Protein AF-A0A934L9R3-F1 (afdb_monomer)

Solvent-accessible surface area (backbone atoms only — not comparable to full-atom values): 5783 Å² total; per-residue (Å²): 109,68,68,56,51,67,51,34,53,55,46,34,52,52,40,53,48,48,48,66,70,69,56,71,86,90,53,60,68,69,61,53,51,51,50,51,52,52,45,50,51,51,23,49,52,51,28,49,52,48,31,52,51,36,40,71,68,27,60,86,41,99,61,32,88,47,30,65,60,54,24,50,54,48,28,49,49,44,35,32,53,44,41,48,51,45,39,48,42,45,55,67,62,76,63,51,62,98,76,82,68,81,88,125

Mean predicted aligned error: 7.02 Å

Radius of gyration: 17.92 Å; Cα contacts (8 Å, |Δi|>4): 70; chains: 1; bounding box: 36×18×64 Å

Secondary structure (DSSP, 8-state):
-HHHHHHHHHHHHHHHHHHHHT--TTS-HHHHHHHHHHHHHHHHHHHHHHHHHHHHHHTTSTTGGGHHHHHHHHHHHHHHHHHHHHHHHIIIIISS-S------

Structure (mmCIF, N/CA/C/O backbone):
data_AF-A0A934L9R3-F1
#
_entry.id   AF-A0A934L9R3-F1
#
loop_
_atom_site.group_PDB
_atom_site.id
_atom_site.type_symbol
_atom_site.label_atom_id
_atom_site.label_alt_id
_atom_site.label_comp_id
_atom_site.label_asym_id
_atom_site.label_entity_id
_atom_site.label_seq_id
_atom_site.pdbx_PDB_ins_code
_atom_site.Cartn_x
_atom_site.Cartn_y
_atom_site.Cartn_z
_atom_site.occupancy
_atom_site.B_iso_or_equiv
_atom_site.auth_seq_id
_atom_site.auth_comp_id
_atom_site.auth_asym_id
_atom_site.auth_atom_id
_atom_site.pdbx_PDB_model_num
ATOM 1 N N . MET A 1 1 ? 0.019 -9.248 -17.864 1.00 70.88 1 MET A N 1
ATOM 2 C CA . MET A 1 1 ? 0.042 -8.086 -16.939 1.00 70.88 1 MET A CA 1
ATOM 3 C C . MET A 1 1 ? -1.343 -7.520 -16.647 1.00 70.88 1 MET A C 1
ATOM 5 O O . MET A 1 1 ? -1.631 -7.292 -15.483 1.00 70.88 1 MET A O 1
ATOM 9 N N . ILE A 1 2 ? -2.228 -7.378 -17.642 1.00 81.81 2 ILE A N 1
ATOM 10 C CA . ILE A 1 2 ? -3.620 -6.919 -17.435 1.00 81.81 2 ILE A CA 1
ATOM 11 C C . ILE A 1 2 ? -4.370 -7.782 -16.403 1.00 81.81 2 ILE A C 1
ATOM 13 O O . ILE A 1 2 ? -4.987 -7.244 -15.492 1.00 81.81 2 ILE A O 1
ATOM 17 N N . VAL A 1 3 ? -4.231 -9.112 -16.471 1.00 84.00 3 VAL A N 1
ATOM 18 C CA . VAL A 1 3 ? -4.831 -10.045 -15.494 1.00 84.00 3 VAL A CA 1
ATOM 19 C C . VAL A 1 3 ? -4.376 -9.758 -14.057 1.00 84.00 3 VAL A C 1
ATOM 21 O O . VAL A 1 3 ? -5.193 -9.765 -13.145 1.00 84.00 3 VAL A O 1
ATOM 24 N N . ALA A 1 4 ? -3.093 -9.443 -13.846 1.00 81.12 4 ALA A N 1
ATOM 25 C CA . ALA A 1 4 ? -2.580 -9.116 -12.516 1.00 81.12 4 ALA A CA 1
ATOM 26 C C . ALA A 1 4 ? -3.213 -7.827 -11.972 1.00 81.12 4 ALA A C 1
ATOM 28 O O . ALA A 1 4 ? -3.618 -7.795 -10.817 1.00 81.12 4 ALA A O 1
ATOM 29 N N . PHE A 1 5 ? -3.381 -6.796 -12.806 1.00 82.31 5 PHE A N 1
ATOM 30 C CA . PHE A 1 5 ? -4.095 -5.578 -12.410 1.00 82.31 5 PHE A CA 1
ATOM 31 C C . PHE A 1 5 ? -5.569 -5.835 -12.095 1.00 82.31 5 PHE A C 1
ATOM 33 O O . PHE A 1 5 ? -6.063 -5.343 -11.083 1.00 82.31 5 PHE A O 1
ATOM 40 N N . LEU A 1 6 ? -6.248 -6.640 -12.918 1.00 86.88 6 LEU A N 1
ATOM 41 C CA . LEU A 1 6 ? -7.651 -7.008 -12.712 1.00 86.88 6 LEU A CA 1
ATOM 42 C C . LEU A 1 6 ? -7.882 -7.772 -11.408 1.00 86.88 6 LEU A C 1
ATOM 44 O O . LEU A 1 6 ? -8.967 -7.680 -10.852 1.00 86.88 6 LEU A O 1
ATOM 48 N N . ILE A 1 7 ? -6.885 -8.505 -10.912 1.00 85.56 7 ILE A N 1
ATOM 49 C CA . ILE A 1 7 ? -6.971 -9.221 -9.634 1.00 85.56 7 ILE A CA 1
ATOM 50 C C . ILE A 1 7 ? -6.547 -8.314 -8.475 1.00 85.56 7 ILE A C 1
ATOM 52 O O . ILE A 1 7 ? -7.241 -8.226 -7.463 1.00 85.56 7 ILE A O 1
ATOM 56 N N . LEU A 1 8 ? -5.416 -7.619 -8.609 1.00 82.31 8 LEU A N 1
ATOM 57 C CA . LEU A 1 8 ? -4.820 -6.870 -7.506 1.00 82.31 8 LEU A CA 1
ATOM 58 C C . LEU A 1 8 ? -5.597 -5.598 -7.155 1.00 82.31 8 LEU A C 1
ATOM 60 O O . LEU A 1 8 ? -5.699 -5.274 -5.976 1.00 82.31 8 LEU A O 1
ATOM 64 N N . LEU A 1 9 ? -6.190 -4.897 -8.128 1.00 83.44 9 LEU A N 1
ATOM 65 C CA . LEU A 1 9 ? -6.997 -3.704 -7.841 1.00 83.44 9 LEU A CA 1
ATOM 66 C C . LEU A 1 9 ? -8.214 -4.023 -6.949 1.00 83.44 9 LEU A C 1
ATOM 68 O O . LEU A 1 9 ? -8.364 -3.368 -5.913 1.00 83.44 9 LEU A O 1
ATOM 72 N N . PRO A 1 10 ? -9.042 -5.045 -7.256 1.00 86.31 10 PRO A N 1
ATOM 73 C CA . PRO A 1 10 ? -10.092 -5.492 -6.345 1.00 86.31 10 PRO A CA 1
ATOM 74 C C . PRO A 1 10 ? -9.563 -5.924 -4.981 1.00 86.31 10 PRO A C 1
ATOM 76 O O . PRO A 1 10 ? -10.178 -5.588 -3.975 1.00 86.31 10 PRO A O 1
ATOM 79 N N . VAL A 1 11 ? -8.423 -6.621 -4.918 1.00 86.50 11 VAL A N 1
ATOM 80 C CA . VAL A 1 11 ? -7.826 -7.047 -3.640 1.00 86.50 11 VAL A CA 1
ATOM 81 C C . VAL A 1 11 ? -7.479 -5.841 -2.769 1.00 86.50 11 VAL A C 1
ATOM 83 O O . VAL A 1 11 ? -7.855 -5.817 -1.599 1.00 86.50 11 VAL A O 1
ATOM 86 N N . VAL A 1 12 ? -6.834 -4.811 -3.326 1.00 84.69 12 VAL A N 1
ATOM 87 C CA . VAL A 1 12 ? -6.562 -3.561 -2.596 1.00 84.69 12 VAL A CA 1
ATOM 88 C C . VAL A 1 12 ? -7.859 -2.910 -2.126 1.00 84.69 12 VAL A C 1
ATOM 90 O O . VAL A 1 12 ? -7.946 -2.496 -0.970 1.00 84.69 12 VAL A O 1
ATOM 93 N N . GLY A 1 13 ? -8.881 -2.869 -2.984 1.00 83.81 13 GLY A N 1
ATOM 94 C CA . GLY A 1 13 ? -10.195 -2.331 -2.638 1.00 83.81 13 GLY A CA 1
ATOM 95 C C . GLY A 1 13 ? -10.853 -3.075 -1.472 1.00 83.81 13 GLY A C 1
ATOM 96 O O . GLY A 1 13 ? -11.267 -2.452 -0.496 1.00 83.81 13 GLY A O 1
ATOM 97 N N . VAL A 1 14 ? -10.898 -4.407 -1.534 1.00 85.56 14 VAL A N 1
ATOM 98 C CA . VAL A 1 14 ? -11.50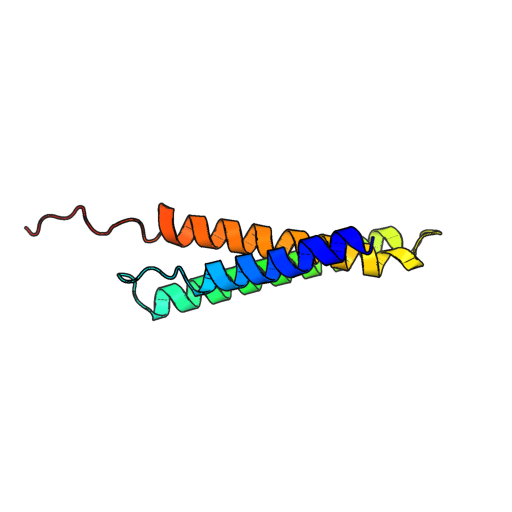7 -5.266 -0.508 1.00 85.56 14 VAL A CA 1
ATOM 99 C C . VAL A 1 14 ? -10.732 -5.195 0.805 1.00 85.56 14 VAL A C 1
ATOM 101 O O . VAL A 1 14 ? -11.343 -5.061 1.864 1.00 85.56 14 VAL A O 1
ATOM 104 N N . VAL A 1 15 ? -9.398 -5.239 0.762 1.00 84.12 15 VAL A N 1
ATOM 105 C CA . VAL A 1 15 ? -8.562 -5.159 1.968 1.00 84.12 15 VAL A CA 1
ATOM 106 C C . VAL A 1 15 ? -8.636 -3.773 2.597 1.00 84.12 15 VAL A C 1
ATOM 108 O O . VAL A 1 15 ? -8.788 -3.669 3.813 1.00 84.12 15 VAL A O 1
ATOM 111 N N . GLY A 1 16 ? -8.596 -2.709 1.792 1.00 82.12 16 GLY A N 1
ATOM 112 C CA . GLY A 1 16 ? -8.797 -1.343 2.269 1.00 82.12 16 GLY A CA 1
ATOM 113 C C . GLY A 1 16 ? -10.168 -1.179 2.926 1.00 82.12 16 GLY A C 1
ATOM 114 O O . GLY A 1 16 ? -10.264 -0.699 4.055 1.00 82.12 16 GLY A O 1
ATOM 115 N N . TRP A 1 17 ? -11.228 -1.663 2.275 1.00 87.06 17 TRP A N 1
ATOM 116 C CA . TRP A 1 17 ? -12.577 -1.659 2.837 1.00 87.06 17 TRP A CA 1
ATOM 117 C C . TRP A 1 17 ? -12.654 -2.433 4.158 1.00 87.06 17 TRP A C 1
ATOM 119 O O . TRP A 1 17 ? -13.142 -1.897 5.154 1.00 87.06 17 TRP A O 1
ATOM 129 N N . ALA A 1 18 ? -12.116 -3.653 4.209 1.00 79.12 18 ALA A N 1
ATOM 130 C CA . ALA A 1 18 ? -12.090 -4.476 5.413 1.00 79.12 18 ALA A CA 1
ATOM 131 C C . ALA A 1 18 ? -11.314 -3.791 6.553 1.00 79.12 18 ALA A C 1
ATOM 133 O O . ALA A 1 18 ? -11.775 -3.762 7.697 1.00 79.12 18 ALA A O 1
ATOM 134 N N . PHE A 1 19 ? -10.172 -3.172 6.244 1.00 81.38 19 PHE A N 1
ATOM 135 C CA . PHE A 1 19 ? -9.343 -2.456 7.210 1.00 81.38 19 PHE A CA 1
ATOM 136 C C . PHE A 1 19 ? -10.112 -1.333 7.917 1.00 81.38 19 PHE A C 1
ATOM 138 O O . PHE A 1 19 ? -10.004 -1.185 9.140 1.00 81.38 19 PHE A O 1
ATOM 145 N N . PHE A 1 20 ? -10.924 -0.567 7.186 1.00 79.31 20 PHE A N 1
ATOM 146 C CA . PHE A 1 20 ? -11.741 0.497 7.775 1.00 79.31 20 PHE A CA 1
ATOM 147 C C . PHE A 1 20 ? -13.045 -0.019 8.394 1.00 79.31 20 PHE A C 1
ATOM 149 O O . PHE A 1 20 ? -13.465 0.488 9.434 1.00 79.31 20 PHE A O 1
ATOM 156 N N . ARG A 1 21 ? -13.675 -1.041 7.803 1.00 80.44 21 ARG A N 1
ATOM 157 C CA . ARG A 1 21 ? -14.972 -1.565 8.253 1.00 80.44 21 ARG A CA 1
ATOM 158 C C . ARG A 1 21 ? -14.880 -2.347 9.560 1.00 80.44 21 ARG A C 1
ATOM 160 O O . ARG A 1 21 ? -15.772 -2.213 10.398 1.00 80.44 21 ARG A O 1
ATOM 167 N N . PHE A 1 22 ? -13.825 -3.141 9.745 1.00 75.56 22 PHE A N 1
ATOM 168 C CA . PHE A 1 22 ? -13.636 -3.999 10.921 1.00 75.56 22 PHE A CA 1
ATOM 169 C C . PHE A 1 22 ? -12.865 -3.298 12.048 1.00 75.56 22 PHE A C 1
ATOM 171 O O . PHE A 1 22 ? -11.938 -3.872 12.627 1.00 75.56 22 PHE A O 1
ATOM 178 N N . ALA A 1 23 ? -13.202 -2.039 12.339 1.00 71.31 23 ALA A N 1
ATOM 179 C CA . ALA A 1 23 ? -12.635 -1.315 13.472 1.00 71.31 23 ALA A CA 1
ATOM 180 C C . ALA A 1 23 ? -13.169 -1.881 14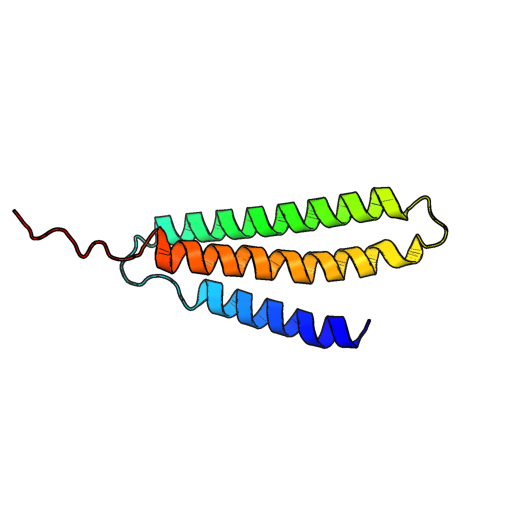.809 1.00 71.31 23 ALA A C 1
ATOM 182 O O . ALA A 1 23 ? -14.360 -2.186 14.908 1.00 71.31 23 ALA A O 1
ATOM 183 N N . PRO A 1 24 ? -12.322 -2.028 15.844 1.00 69.94 24 PRO A N 1
ATOM 184 C CA . PRO A 1 24 ? -12.753 -2.545 17.140 1.00 69.94 24 PRO A CA 1
ATOM 185 C C . PRO A 1 24 ? -13.747 -1.586 17.816 1.00 69.94 24 PRO A C 1
ATOM 187 O O . PRO A 1 24 ? -13.435 -0.422 18.049 1.00 69.94 24 PRO A O 1
ATOM 190 N N . ILE A 1 25 ? -14.940 -2.093 18.153 1.00 67.94 25 ILE A N 1
ATOM 191 C CA . ILE A 1 25 ? -16.070 -1.317 18.714 1.00 67.94 25 ILE A CA 1
ATOM 192 C C . ILE A 1 25 ? -15.773 -0.800 20.137 1.00 67.94 25 ILE A C 1
ATOM 194 O O . ILE A 1 25 ? -16.290 0.235 20.541 1.00 67.94 25 ILE A O 1
ATOM 198 N N . HIS A 1 26 ? -14.914 -1.496 20.885 1.00 67.75 26 HIS A N 1
ATOM 199 C CA . HIS A 1 26 ? -14.641 -1.236 22.307 1.00 67.75 26 HIS A CA 1
ATOM 200 C C . HIS A 1 26 ? -13.345 -0.444 22.560 1.00 67.75 26 HIS A C 1
ATOM 202 O O . HIS A 1 26 ? -12.896 -0.344 23.698 1.00 67.75 26 HIS A O 1
ATOM 208 N N . ALA A 1 27 ? -12.705 0.072 21.509 1.00 70.75 27 ALA A N 1
ATOM 209 C CA . ALA A 1 27 ? -11.431 0.778 21.601 1.00 70.75 27 ALA A CA 1
ATOM 210 C C . ALA A 1 27 ? -11.620 2.300 21.552 1.00 70.75 27 ALA A C 1
ATOM 212 O O . ALA A 1 27 ? -12.528 2.796 20.883 1.00 70.75 27 ALA A O 1
ATOM 213 N N . ASP A 1 28 ? -10.724 3.051 22.204 1.00 81.19 28 ASP A N 1
ATOM 214 C CA . ASP A 1 28 ? -10.694 4.511 22.075 1.00 81.19 28 ASP A CA 1
ATOM 215 C C . ASP A 1 28 ? -10.536 4.903 20.598 1.00 81.19 28 ASP A C 1
ATOM 217 O O . ASP A 1 28 ? -9.545 4.576 19.932 1.00 81.19 28 ASP A O 1
ATOM 221 N N . ARG A 1 29 ? -11.523 5.647 20.090 1.00 81.25 29 ARG A N 1
ATOM 222 C CA . ARG A 1 29 ? -11.594 6.107 18.704 1.00 81.25 29 ARG A CA 1
ATOM 223 C C . ARG A 1 29 ? -10.331 6.859 18.284 1.00 81.25 29 ARG A C 1
ATOM 225 O O . ARG A 1 29 ? -9.903 6.706 17.141 1.00 81.25 29 ARG A O 1
ATOM 232 N N . LYS A 1 30 ? -9.711 7.638 19.182 1.00 84.62 30 LYS A N 1
ATOM 233 C CA . LYS A 1 30 ? -8.470 8.377 18.880 1.00 84.62 30 LYS A CA 1
ATOM 234 C C . LYS A 1 30 ? -7.275 7.438 18.711 1.00 84.62 30 LYS A C 1
ATOM 236 O O . LYS A 1 30 ? -6.476 7.637 17.795 1.00 84.62 30 LYS A O 1
ATOM 241 N N . ALA A 1 31 ? -7.166 6.407 19.549 1.00 84.12 31 ALA A N 1
ATOM 242 C CA . ALA A 1 31 ? -6.105 5.407 19.454 1.00 84.12 31 ALA A CA 1
ATOM 243 C C . ALA A 1 31 ? -6.217 4.588 18.157 1.00 84.12 31 ALA A C 1
ATOM 245 O O . ALA A 1 31 ? -5.221 4.404 17.456 1.00 84.12 31 ALA A O 1
ATOM 246 N N . VAL A 1 32 ? -7.436 4.184 17.781 1.00 84.75 32 VAL A N 1
ATOM 247 C CA . VAL A 1 32 ? -7.699 3.468 16.520 1.00 84.75 32 VAL A CA 1
ATOM 248 C C . VAL A 1 32 ? -7.352 4.332 15.304 1.00 84.75 32 VAL A C 1
ATOM 250 O O . VAL A 1 32 ? -6.716 3.848 14.370 1.00 84.75 32 VAL A O 1
ATOM 253 N N . LEU A 1 33 ? -7.710 5.620 15.317 1.00 85.69 33 LEU A N 1
ATOM 254 C CA . LEU A 1 33 ? -7.379 6.550 14.230 1.00 85.69 33 LEU A CA 1
ATOM 255 C C . LEU A 1 33 ? -5.868 6.716 14.050 1.00 85.69 33 LEU A C 1
ATOM 257 O O . LEU A 1 33 ? -5.379 6.635 12.925 1.00 85.69 33 LEU A O 1
ATOM 261 N N . ARG A 1 34 ? -5.121 6.897 15.148 1.00 88.06 34 ARG A N 1
ATOM 262 C CA . ARG A 1 34 ? -3.652 6.991 15.112 1.00 88.06 34 ARG A CA 1
ATOM 263 C C . ARG A 1 34 ? -3.018 5.714 14.572 1.00 88.06 34 ARG A C 1
ATOM 265 O O . ARG A 1 34 ? -2.134 5.799 13.728 1.00 88.06 34 ARG A O 1
ATOM 272 N N . PHE A 1 35 ? -3.492 4.546 15.008 1.00 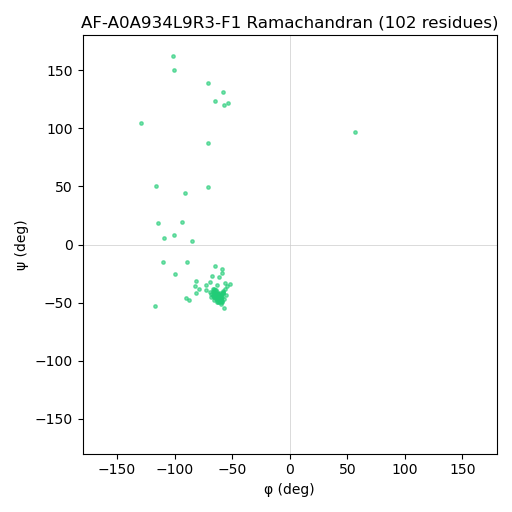88.38 35 PHE A N 1
ATOM 273 C CA . PHE A 1 35 ? -2.998 3.264 14.506 1.00 88.38 35 PHE A CA 1
ATOM 274 C C . PHE A 1 35 ? -3.259 3.102 13.004 1.00 88.38 35 PHE A C 1
ATOM 276 O O . PHE A 1 35 ? -2.375 2.678 12.260 1.00 88.38 35 PHE A O 1
ATOM 283 N N . ASN A 1 36 ? -4.452 3.482 12.543 1.00 89.25 36 ASN A N 1
ATOM 284 C CA . ASN A 1 36 ? -4.806 3.416 11.129 1.00 89.25 36 ASN A CA 1
ATOM 285 C C . ASN A 1 36 ? -3.940 4.354 10.283 1.00 89.25 36 ASN A C 1
ATOM 287 O O . ASN A 1 36 ? -3.428 3.933 9.250 1.00 89.25 36 ASN A O 1
ATOM 291 N N . LEU A 1 37 ? -3.736 5.592 10.744 1.00 90.56 37 LEU A N 1
ATOM 292 C CA . LEU A 1 37 ? -2.852 6.561 10.095 1.00 90.56 37 LEU A CA 1
ATOM 293 C C . LEU A 1 37 ? -1.411 6.053 10.029 1.00 90.56 37 LEU A C 1
ATOM 295 O O . LEU A 1 37 ? -0.819 6.071 8.958 1.00 90.56 37 LEU A O 1
ATOM 299 N N . LEU A 1 38 ? -0.866 5.540 11.135 1.00 93.19 38 LEU A N 1
ATOM 300 C CA . LEU A 1 38 ? 0.481 4.963 11.160 1.00 93.19 38 LEU A CA 1
ATOM 301 C C 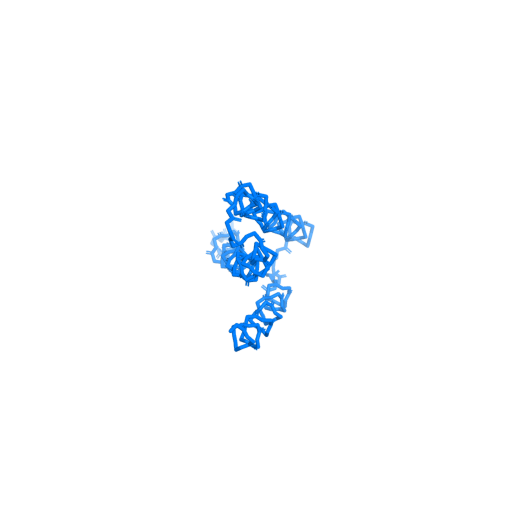. LEU A 1 38 ? 0.610 3.785 10.191 1.00 93.19 38 LEU A C 1
ATOM 303 O O . LEU A 1 38 ? 1.562 3.732 9.419 1.00 93.19 38 LEU A O 1
ATOM 307 N N . SER A 1 39 ? -0.363 2.875 10.187 1.00 92.50 39 SER A N 1
ATOM 308 C CA . SER A 1 39 ? -0.357 1.703 9.303 1.00 92.50 39 SER A CA 1
ATOM 309 C C . SER A 1 39 ? -0.406 2.103 7.827 1.00 92.50 39 SER A C 1
ATOM 311 O O . SER A 1 39 ? 0.319 1.540 7.009 1.00 92.50 39 SER A O 1
ATOM 313 N N . LEU A 1 40 ? -1.220 3.108 7.490 1.00 91.88 40 LEU A N 1
ATOM 314 C CA . LEU A 1 40 ? -1.313 3.647 6.136 1.00 91.88 40 LEU A CA 1
ATOM 315 C C . LEU A 1 40 ? -0.006 4.332 5.718 1.00 91.88 40 LEU A C 1
ATOM 317 O O . LEU A 1 40 ? 0.496 4.074 4.628 1.00 91.88 40 LEU A O 1
ATOM 321 N N . THR A 1 41 ? 0.580 5.143 6.599 1.00 94.50 41 THR A N 1
ATOM 322 C CA . THR A 1 41 ? 1.877 5.786 6.359 1.00 94.50 41 THR A CA 1
ATOM 323 C C . THR A 1 41 ? 2.973 4.751 6.120 1.00 94.50 41 THR A C 1
ATOM 325 O O . THR A 1 41 ? 3.724 4.878 5.159 1.00 94.50 41 THR A O 1
ATOM 328 N N . VAL A 1 42 ? 3.041 3.689 6.930 1.00 96.06 42 VAL A N 1
ATOM 329 C CA . VAL A 1 42 ? 4.014 2.600 6.742 1.00 96.06 42 VAL A CA 1
ATOM 330 C C . VAL A 1 42 ? 3.796 1.885 5.406 1.00 96.06 42 VAL A C 1
ATOM 332 O O . VAL A 1 42 ? 4.760 1.659 4.676 1.00 96.06 42 VAL A O 1
ATOM 335 N N . ALA A 1 43 ? 2.547 1.574 5.045 1.00 94.44 43 ALA A N 1
ATOM 336 C CA . ALA A 1 43 ? 2.228 0.939 3.766 1.00 94.44 43 ALA A CA 1
ATOM 337 C C . ALA A 1 43 ? 2.676 1.796 2.569 1.00 94.44 43 ALA A C 1
ATOM 339 O O . ALA A 1 43 ? 3.294 1.283 1.635 1.00 94.44 43 ALA A O 1
ATOM 340 N N . LEU A 1 44 ? 2.409 3.105 2.618 1.00 94.56 44 LEU A N 1
ATOM 341 C CA . LEU A 1 44 ? 2.810 4.050 1.576 1.00 94.56 44 LEU A CA 1
ATOM 342 C C . LEU A 1 44 ? 4.330 4.203 1.497 1.00 94.56 44 LEU A C 1
ATOM 344 O O . LEU A 1 44 ? 4.883 4.153 0.402 1.00 94.56 44 LEU A O 1
ATOM 348 N N . LEU A 1 45 ? 5.017 4.332 2.634 1.00 97.38 45 LEU A N 1
ATOM 349 C CA . LEU A 1 45 ? 6.477 4.435 2.665 1.00 97.38 45 LEU A CA 1
ATOM 350 C C . LEU A 1 45 ? 7.145 3.192 2.074 1.00 97.38 45 LEU A C 1
ATOM 352 O O . LEU A 1 45 ? 8.087 3.324 1.296 1.00 97.38 45 LEU A O 1
ATOM 356 N N . LEU A 1 46 ? 6.638 1.993 2.376 1.00 96.56 46 LEU A N 1
ATOM 357 C CA . LEU A 1 46 ? 7.151 0.754 1.790 1.00 96.56 46 LEU A CA 1
ATOM 358 C C . LEU A 1 46 ? 6.885 0.672 0.281 1.00 96.56 46 LEU A C 1
ATOM 360 O O . LEU A 1 46 ? 7.767 0.255 -0.468 1.00 96.56 46 LEU A O 1
ATOM 364 N N . ALA A 1 47 ? 5.712 1.107 -0.186 1.00 95.81 47 ALA A N 1
ATOM 365 C CA . ALA A 1 47 ? 5.404 1.163 -1.615 1.00 95.81 47 ALA A CA 1
ATOM 366 C C . ALA A 1 47 ? 6.304 2.165 -2.368 1.00 95.81 47 ALA A C 1
ATOM 368 O O . ALA A 1 47 ? 6.780 1.875 -3.470 1.00 95.81 47 ALA A O 1
ATOM 369 N N . VAL A 1 48 ? 6.591 3.321 -1.761 1.00 96.94 48 VAL A N 1
ATOM 370 C CA . VAL A 1 48 ? 7.534 4.311 -2.302 1.00 96.94 48 VAL A CA 1
ATOM 371 C C . VAL A 1 48 ? 8.950 3.746 -2.318 1.00 96.94 48 VAL A C 1
ATOM 373 O O . VAL A 1 48 ? 9.601 3.792 -3.357 1.00 96.94 48 VAL A O 1
ATOM 376 N N . ALA A 1 49 ? 9.414 3.150 -1.217 1.00 97.69 49 ALA A N 1
ATOM 377 C CA . ALA A 1 49 ? 10.736 2.532 -1.140 1.00 97.69 49 ALA A CA 1
ATOM 378 C C . ALA A 1 49 ? 10.912 1.431 -2.199 1.00 97.69 49 ALA A C 1
ATOM 380 O O . ALA A 1 49 ? 11.945 1.370 -2.866 1.00 97.69 49 ALA A O 1
ATOM 381 N N . TRP A 1 50 ? 9.882 0.606 -2.412 1.00 97.12 50 TRP A N 1
ATOM 382 C CA . TRP A 1 50 ? 9.856 -0.382 -3.489 1.00 97.12 50 TRP A CA 1
ATOM 383 C C . TRP A 1 50 ? 9.973 0.259 -4.873 1.00 97.12 50 TRP A C 1
ATOM 385 O O . TRP A 1 50 ? 10.762 -0.201 -5.700 1.00 97.12 50 TRP A O 1
ATOM 395 N N . SER A 1 51 ? 9.220 1.328 -5.122 1.00 95.81 51 SER A N 1
ATOM 396 C CA . SER A 1 51 ? 9.229 2.033 -6.408 1.00 95.81 51 SER A CA 1
ATOM 397 C C . SER A 1 51 ? 10.590 2.676 -6.683 1.00 95.81 51 SER A C 1
ATOM 399 O O . SER A 1 51 ? 11.142 2.507 -7.766 1.00 95.81 51 SER A O 1
ATOM 401 N N . VAL A 1 52 ? 11.185 3.328 -5.678 1.00 97.25 52 VAL A N 1
ATOM 402 C CA . VAL A 1 52 ? 12.535 3.909 -5.759 1.00 97.25 52 VAL A CA 1
ATOM 403 C C . VAL A 1 52 ? 13.573 2.823 -6.025 1.00 97.25 52 VAL A C 1
ATOM 405 O O . VAL A 1 52 ? 14.373 2.956 -6.947 1.00 97.25 52 VAL A O 1
ATOM 408 N N . ARG A 1 53 ? 13.533 1.710 -5.280 1.00 97.00 53 ARG A N 1
ATOM 409 C CA . ARG A 1 53 ? 14.419 0.562 -5.519 1.00 97.00 53 ARG A CA 1
ATOM 410 C C . ARG A 1 53 ? 14.276 0.040 -6.948 1.00 97.00 53 ARG A C 1
ATOM 412 O O . ARG A 1 53 ? 15.280 -0.202 -7.608 1.00 97.00 53 ARG A O 1
ATOM 419 N N . THR A 1 54 ? 13.047 -0.141 -7.423 1.00 95.75 54 THR A N 1
ATOM 420 C CA . THR A 1 54 ? 12.767 -0.669 -8.767 1.00 95.75 54 THR A CA 1
ATOM 421 C C . THR A 1 54 ? 13.295 0.273 -9.845 1.00 95.75 54 THR A C 1
ATOM 423 O O . THR A 1 54 ? 13.968 -0.178 -10.768 1.00 95.75 54 THR A O 1
ATOM 426 N N . TYR A 1 55 ? 13.076 1.581 -9.692 1.00 95.25 55 TYR A N 1
ATOM 427 C CA . TYR A 1 55 ? 13.633 2.600 -10.577 1.00 95.25 55 TYR A CA 1
ATOM 428 C C . TYR A 1 55 ? 15.166 2.557 -10.613 1.00 95.25 55 TYR A C 1
ATOM 430 O O . TYR A 1 55 ? 15.750 2.487 -11.691 1.00 95.25 55 TYR A O 1
ATOM 438 N N . LEU A 1 56 ? 15.830 2.538 -9.454 1.00 96.88 56 LEU A N 1
ATOM 439 C CA . LEU A 1 56 ? 17.296 2.528 -9.387 1.00 96.88 56 LEU A CA 1
ATOM 440 C C . LEU A 1 56 ? 17.901 1.265 -10.013 1.00 96.88 56 LEU A C 1
ATOM 442 O O . LEU A 1 56 ? 18.952 1.336 -10.639 1.00 96.88 56 LEU A O 1
ATOM 446 N N . VAL A 1 57 ? 17.229 0.121 -9.872 1.00 95.81 57 VAL A N 1
ATOM 447 C CA . VAL A 1 57 ? 17.701 -1.160 -10.413 1.00 95.81 57 VAL A CA 1
ATOM 448 C C . VAL A 1 57 ? 17.439 -1.284 -11.916 1.00 95.81 57 VAL A C 1
ATOM 450 O O . VAL A 1 57 ? 18.275 -1.832 -12.626 1.00 95.81 57 VAL A O 1
ATOM 453 N N . MET A 1 58 ? 16.297 -0.798 -12.414 1.00 95.25 58 MET A N 1
ATOM 454 C CA . MET A 1 58 ? 15.873 -1.034 -13.802 1.00 95.25 58 MET A CA 1
ATOM 455 C C . MET A 1 58 ? 16.152 0.125 -14.759 1.00 95.25 58 MET A C 1
ATOM 457 O O . MET A 1 58 ? 16.307 -0.117 -15.954 1.00 95.25 58 MET A O 1
ATOM 46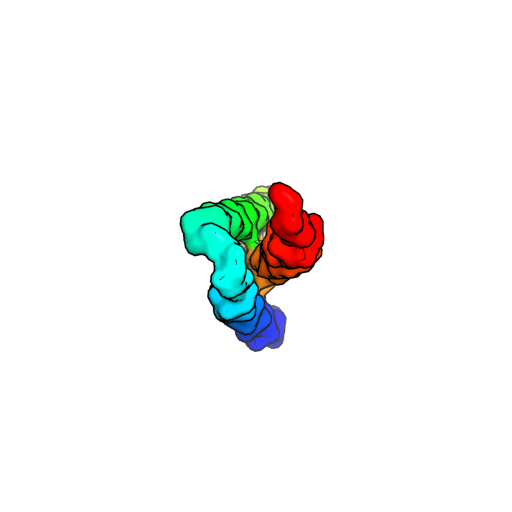1 N N . SER A 1 59 ? 16.248 1.366 -14.274 1.00 93.19 59 SER A N 1
ATOM 462 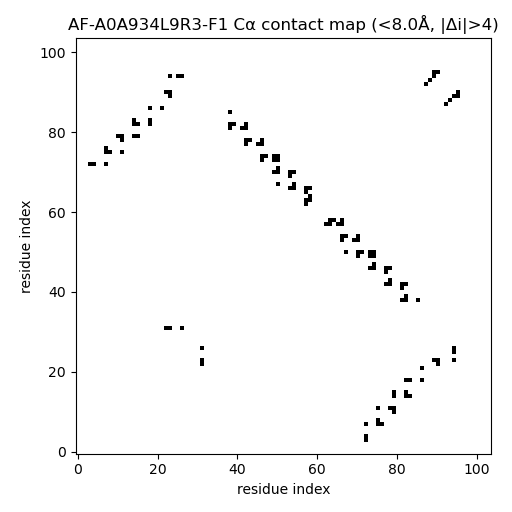C CA . SER A 1 59 ? 16.542 2.522 -15.134 1.00 93.19 59 SER A CA 1
ATOM 463 C C . SER A 1 59 ? 17.841 2.407 -15.951 1.00 93.19 59 SER A C 1
ATOM 465 O O . SER A 1 59 ? 17.812 2.866 -17.091 1.00 93.19 59 SER A O 1
ATOM 467 N N . PRO A 1 60 ? 18.937 1.760 -15.485 1.00 94.62 60 PRO A N 1
ATOM 468 C CA . PRO A 1 60 ? 20.140 1.595 -16.304 1.00 94.62 60 PRO A CA 1
ATOM 469 C C . PRO A 1 60 ? 20.095 0.369 -17.236 1.00 94.62 60 PRO A C 1
ATOM 471 O O . PRO A 1 60 ? 21.088 0.067 -17.891 1.00 94.62 60 PRO A O 1
ATOM 474 N N . THR A 1 61 ? 18.986 -0.375 -17.277 1.00 94.31 61 THR A N 1
ATOM 475 C CA . THR A 1 61 ? 18.874 -1.628 -18.043 1.00 94.31 61 THR A CA 1
ATOM 476 C C . THR A 1 61 ? 18.118 -1.434 -19.358 1.00 94.31 61 THR A C 1
ATOM 478 O O . THR A 1 61 ? 17.368 -0.471 -19.530 1.00 94.31 61 THR A O 1
ATOM 481 N N . VAL A 1 62 ? 18.267 -2.393 -20.279 1.00 92.62 62 VAL A N 1
ATOM 482 C CA . VAL A 1 62 ? 17.506 -2.443 -21.544 1.00 92.62 62 VAL A CA 1
ATOM 483 C C . VAL A 1 62 ? 15.988 -2.502 -21.324 1.00 92.62 62 VAL A C 1
ATOM 485 O O . VAL A 1 62 ? 15.226 -2.030 -22.161 1.00 92.62 62 VAL A O 1
ATOM 488 N N . ASP A 1 63 ? 15.556 -2.988 -20.158 1.00 91.12 63 ASP A N 1
ATOM 489 C CA . ASP A 1 63 ? 14.154 -3.121 -19.760 1.00 91.12 63 ASP A CA 1
ATOM 490 C C . ASP A 1 63 ? 13.627 -1.911 -18.972 1.00 91.12 63 ASP A C 1
ATOM 492 O O . ASP A 1 63 ? 12.612 -2.005 -18.277 1.00 91.12 63 ASP A O 1
ATOM 496 N N . SER A 1 64 ? 14.289 -0.754 -19.065 1.00 90.81 64 SER A N 1
ATOM 497 C CA . SER A 1 64 ? 13.907 0.461 -18.331 1.00 90.81 64 SER A CA 1
ATOM 498 C C . SER A 1 64 ? 12.432 0.843 -18.517 1.00 90.81 64 SER A C 1
ATOM 500 O O . SER A 1 64 ? 11.788 1.259 -17.561 1.00 90.81 64 SER A O 1
ATOM 502 N N . GLY A 1 65 ? 11.821 0.607 -19.681 1.00 92.25 65 GLY A N 1
ATOM 503 C CA . GLY A 1 65 ? 10.392 0.878 -19.897 1.00 92.25 65 GLY A CA 1
ATOM 504 C C . GLY A 1 65 ? 9.433 0.132 -18.950 1.00 92.25 65 GLY A C 1
ATOM 505 O O . GLY A 1 65 ? 8.302 0.572 -18.750 1.00 92.25 65 GLY A O 1
ATOM 506 N N . TRP A 1 66 ? 9.869 -0.969 -18.329 1.00 93.25 66 TRP A N 1
ATOM 507 C CA . TRP A 1 66 ? 9.029 -1.813 -17.472 1.00 93.25 66 TRP A CA 1
ATOM 508 C C . TRP A 1 66 ? 9.001 -1.399 -16.000 1.00 93.25 66 TRP A C 1
ATOM 510 O O . TRP A 1 66 ? 8.104 -1.835 -15.266 1.00 93.25 66 TRP A O 1
ATOM 520 N N . TRP A 1 67 ? 9.936 -0.553 -15.550 1.00 94.38 67 TRP A N 1
ATOM 521 C CA . TRP A 1 67 ? 10.039 -0.185 -14.134 1.00 94.38 67 TRP A CA 1
ATOM 522 C C . TRP A 1 67 ? 8.737 0.402 -13.554 1.00 94.38 67 TRP A C 1
ATOM 524 O O . TRP A 1 67 ? 8.405 0.027 -12.423 1.00 94.38 67 TRP A O 1
ATOM 534 N N . PRO A 1 68 ? 7.937 1.231 -14.271 1.00 94.00 68 PRO A N 1
ATOM 535 C CA . PRO A 1 68 ? 6.696 1.773 -13.717 1.00 94.00 68 PRO A CA 1
ATOM 536 C C . PRO A 1 68 ? 5.662 0.677 -13.458 1.00 94.00 68 PRO A C 1
ATOM 538 O O . PRO A 1 68 ? 5.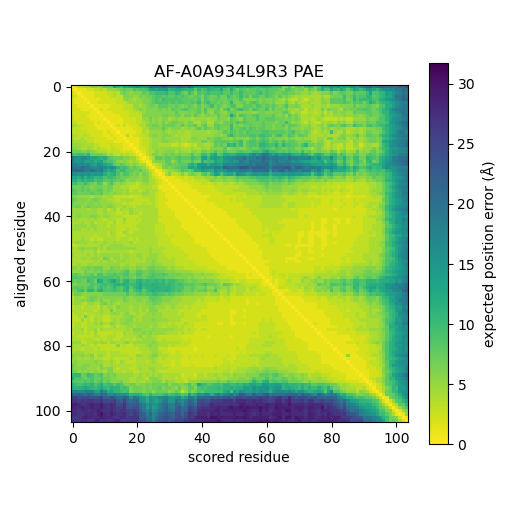003 0.666 -12.419 1.00 94.00 68 PRO A O 1
ATOM 541 N N . ILE A 1 69 ? 5.555 -0.287 -14.377 1.00 94.06 69 ILE A N 1
ATOM 542 C CA . ILE A 1 69 ? 4.573 -1.372 -14.295 1.00 94.06 69 ILE A CA 1
ATOM 543 C C . ILE A 1 69 ? 4.920 -2.306 -13.132 1.00 94.06 69 ILE A C 1
ATOM 545 O O . ILE A 1 69 ? 4.051 -2.658 -12.335 1.00 94.06 69 ILE A O 1
ATOM 549 N N . ILE A 1 70 ? 6.196 -2.669 -12.992 1.00 93.38 70 ILE A N 1
ATOM 550 C CA . ILE A 1 70 ? 6.679 -3.523 -11.898 1.00 93.38 70 ILE A CA 1
ATOM 551 C C . ILE A 1 70 ? 6.555 -2.807 -10.548 1.00 93.38 70 ILE A C 1
ATOM 553 O O . ILE A 1 70 ? 6.160 -3.419 -9.552 1.00 93.38 70 ILE A O 1
ATOM 557 N N . SER A 1 71 ? 6.822 -1.499 -10.512 1.00 94.62 71 SER A N 1
ATOM 558 C CA . SER A 1 71 ? 6.632 -0.676 -9.312 1.00 94.62 71 SER A CA 1
ATOM 559 C C . SER A 1 71 ? 5.168 -0.656 -8.885 1.00 94.62 71 SER A C 1
ATOM 561 O O . SER A 1 71 ? 4.868 -0.887 -7.715 1.00 94.62 71 SER A O 1
ATOM 563 N N . MET A 1 72 ? 4.250 -0.467 -9.837 1.00 93.06 72 MET A N 1
ATOM 564 C CA . MET A 1 72 ? 2.813 -0.457 -9.574 1.00 93.06 72 MET A CA 1
ATOM 565 C C . MET A 1 72 ? 2.311 -1.820 -9.087 1.00 93.06 72 MET A C 1
ATOM 567 O O . MET A 1 72 ? 1.579 -1.878 -8.102 1.00 93.06 72 MET A O 1
ATOM 571 N N . LEU A 1 73 ? 2.734 -2.923 -9.713 1.00 92.69 73 LEU A N 1
ATOM 572 C CA . LEU A 1 73 ? 2.376 -4.270 -9.256 1.00 92.69 73 LEU A CA 1
ATOM 573 C C . LEU A 1 73 ? 2.909 -4.565 -7.850 1.00 92.69 73 LEU A C 1
ATOM 575 O O . LEU A 1 73 ? 2.179 -5.107 -7.022 1.00 92.69 73 LEU A O 1
ATOM 579 N N . GLY A 1 74 ? 4.151 -4.177 -7.555 1.00 92.25 74 GLY A N 1
ATOM 580 C CA . GLY A 1 74 ? 4.711 -4.340 -6.216 1.00 92.25 74 GLY A CA 1
ATOM 581 C C . GLY A 1 74 ? 3.993 -3.484 -5.174 1.00 92.25 74 GLY A C 1
ATOM 582 O O . GLY A 1 74 ? 3.666 -3.986 -4.103 1.00 92.25 74 GLY A O 1
ATOM 583 N N . ALA A 1 75 ? 3.644 -2.236 -5.494 1.00 93.00 75 ALA A N 1
ATOM 584 C CA . ALA A 1 75 ? 2.842 -1.386 -4.612 1.00 93.00 75 ALA A CA 1
ATOM 585 C C . ALA A 1 75 ? 1.451 -1.987 -4.338 1.00 93.00 75 ALA A C 1
ATOM 587 O O . ALA A 1 75 ? 1.013 -2.029 -3.187 1.00 93.00 75 ALA A O 1
ATOM 588 N N . LEU A 1 76 ? 0.790 -2.518 -5.374 1.00 90.62 76 LEU A N 1
ATOM 589 C CA . LEU A 1 76 ? -0.501 -3.203 -5.260 1.00 90.62 76 LEU A CA 1
ATOM 590 C C . LEU A 1 76 ? -0.437 -4.503 -4.444 1.00 90.62 76 LEU A C 1
ATOM 592 O O . LEU A 1 76 ? -1.476 -4.962 -3.985 1.00 90.62 76 LEU A O 1
ATOM 596 N N . LEU A 1 77 ? 0.745 -5.089 -4.238 1.00 92.12 77 LEU A N 1
ATOM 597 C CA . LEU A 1 77 ? 0.955 -6.215 -3.322 1.00 92.12 77 LEU A CA 1
ATOM 598 C C . LEU A 1 77 ? 1.306 -5.747 -1.905 1.00 92.12 77 LEU A C 1
ATOM 600 O O . LEU A 1 77 ? 0.732 -6.230 -0.932 1.00 92.12 77 LEU A O 1
ATOM 604 N N . ILE A 1 78 ? 2.222 -4.786 -1.778 1.00 93.75 78 ILE A N 1
ATOM 605 C CA . ILE A 1 78 ? 2.720 -4.283 -0.491 1.00 93.75 78 ILE A CA 1
ATOM 606 C C . ILE A 1 78 ? 1.593 -3.645 0.321 1.00 93.75 78 ILE A C 1
ATOM 608 O O . ILE A 1 78 ? 1.419 -3.978 1.491 1.00 93.75 78 ILE A O 1
ATOM 612 N N . VAL A 1 79 ? 0.806 -2.754 -0.288 1.00 91.88 79 VAL A N 1
ATOM 613 C CA . VAL A 1 79 ? -0.253 -2.014 0.413 1.00 91.88 79 VAL A CA 1
ATOM 614 C C . VAL A 1 79 ? -1.279 -2.941 1.082 1.00 91.88 79 VAL A C 1
ATOM 616 O O . VAL A 1 79 ? -1.476 -2.812 2.292 1.00 91.88 79 VAL A O 1
ATOM 619 N N . PRO A 1 80 ? -1.923 -3.895 0.381 1.00 88.88 80 PRO A N 1
ATOM 620 C CA . PRO A 1 80 ? -2.900 -4.773 1.013 1.00 88.88 80 PRO A CA 1
ATOM 621 C C . PRO A 1 80 ? -2.250 -5.747 1.995 1.00 88.88 80 PRO A C 1
ATOM 623 O O . PRO A 1 80 ? -2.864 -6.057 3.009 1.00 88.88 80 PRO A O 1
ATOM 626 N N . LEU A 1 81 ? -1.011 -6.197 1.771 1.00 91.75 81 LEU A N 1
ATOM 627 C CA . LEU A 1 81 ? -0.317 -7.045 2.745 1.00 91.75 81 LEU A CA 1
ATOM 628 C C . LEU A 1 81 ? -0.077 -6.306 4.064 1.00 91.75 81 LEU A C 1
ATOM 630 O O . LEU A 1 81 ? -0.409 -6.824 5.129 1.00 91.75 81 LEU A O 1
ATOM 634 N N . VAL A 1 82 ? 0.438 -5.077 4.001 1.00 94.50 82 VAL A N 1
ATOM 635 C CA . VAL A 1 82 ? 0.699 -4.259 5.193 1.00 94.50 82 VAL A CA 1
ATOM 636 C C . VAL A 1 82 ? -0.605 -3.910 5.905 1.00 94.50 82 VAL A C 1
ATOM 638 O O . VAL A 1 82 ? -0.702 -4.083 7.119 1.00 94.50 82 VAL A O 1
ATOM 641 N N . LEU A 1 83 ? -1.633 -3.473 5.171 1.00 90.75 83 LEU A N 1
ATOM 642 C CA . LEU A 1 83 ? -2.933 -3.157 5.765 1.00 90.75 83 LEU A CA 1
ATOM 643 C C . LEU A 1 83 ? -3.631 -4.402 6.327 1.00 90.75 83 LEU A C 1
ATOM 645 O O . LEU A 1 83 ? -4.218 -4.332 7.402 1.00 90.75 83 LEU A O 1
ATOM 649 N N . GLY A 1 84 ? -3.538 -5.549 5.654 1.00 88.50 84 GLY A N 1
ATOM 650 C CA . GLY A 1 84 ? -4.073 -6.822 6.135 1.00 88.50 84 GLY A CA 1
ATOM 651 C C . GLY A 1 84 ? -3.402 -7.271 7.433 1.00 88.50 84 GLY A C 1
ATOM 652 O O . GLY A 1 84 ? -4.086 -7.577 8.409 1.00 88.50 84 GLY A O 1
ATOM 653 N N . LEU A 1 85 ? -2.068 -7.219 7.492 1.00 90.25 85 LEU A N 1
ATOM 654 C CA . LEU A 1 85 ? -1.305 -7.489 8.714 1.00 90.25 85 LEU A CA 1
ATOM 655 C C . LEU A 1 85 ? -1.666 -6.510 9.834 1.00 90.25 85 LEU A C 1
ATOM 657 O O . LEU A 1 85 ? -1.891 -6.930 10.967 1.00 90.25 85 LEU A O 1
ATOM 661 N N . ALA A 1 86 ? -1.790 -5.221 9.523 1.00 89.12 86 ALA A N 1
ATOM 662 C CA . ALA A 1 86 ? -2.202 -4.211 10.487 1.00 89.12 86 ALA A CA 1
ATOM 663 C C . ALA A 1 86 ? -3.635 -4.446 10.998 1.00 89.12 86 ALA A C 1
ATOM 665 O O . ALA A 1 86 ? -3.881 -4.288 12.193 1.00 89.12 86 ALA A O 1
ATOM 666 N N . ALA A 1 87 ? -4.572 -4.873 10.142 1.00 86.38 87 ALA A N 1
ATOM 667 C CA . ALA A 1 87 ? -5.928 -5.249 10.553 1.00 86.38 87 ALA A CA 1
ATOM 668 C C . ALA A 1 87 ? -5.903 -6.417 11.545 1.00 86.38 87 ALA A C 1
ATOM 670 O O . ALA A 1 87 ? -6.584 -6.372 12.573 1.00 86.38 87 ALA A O 1
ATOM 671 N N . ILE A 1 88 ? -5.099 -7.443 11.247 1.00 86.69 88 ILE A N 1
ATOM 672 C CA . ILE A 1 88 ? -4.928 -8.613 12.110 1.00 86.69 88 ILE A CA 1
ATOM 673 C C . ILE A 1 88 ? -4.315 -8.183 13.445 1.00 86.69 88 ILE A C 1
ATOM 675 O O . ILE A 1 88 ? -4.868 -8.494 14.497 1.00 86.69 88 ILE A O 1
ATOM 679 N N . LEU A 1 89 ? -3.229 -7.408 13.427 1.00 87.25 89 LEU A N 1
ATOM 680 C CA . LEU A 1 89 ? -2.558 -6.931 14.636 1.00 87.25 89 LEU A CA 1
ATOM 681 C C . LEU A 1 89 ? -3.496 -6.084 15.507 1.00 87.25 89 LEU A C 1
ATOM 683 O O . LEU A 1 89 ? -3.576 -6.277 16.722 1.00 87.25 89 LEU A O 1
ATOM 687 N N . ARG A 1 90 ? -4.265 -5.187 14.881 1.00 84.44 90 ARG A N 1
ATOM 688 C CA . ARG A 1 90 ? -5.257 -4.353 15.561 1.00 84.44 90 ARG A CA 1
ATOM 689 C C . ARG A 1 90 ? -6.320 -5.209 16.248 1.00 84.44 90 ARG A C 1
ATOM 691 O O . ARG A 1 90 ? -6.575 -5.021 17.434 1.00 84.44 90 ARG A O 1
ATOM 698 N N . ASN A 1 91 ? -6.921 -6.152 15.526 1.00 82.00 91 ASN A N 1
ATOM 699 C CA . ASN A 1 91 ? -8.078 -6.899 16.023 1.00 82.00 91 ASN A CA 1
ATOM 700 C C . ASN A 1 91 ? -7.703 -8.067 16.953 1.00 82.00 91 ASN A C 1
ATOM 702 O O . ASN A 1 91 ? -8.468 -8.372 17.865 1.00 82.00 91 ASN A O 1
ATOM 706 N N . TYR A 1 92 ? -6.541 -8.698 16.758 1.00 80.44 92 TYR A N 1
ATOM 707 C CA . TYR A 1 92 ? -6.144 -9.913 17.481 1.00 80.44 92 TYR A CA 1
ATOM 708 C C . TYR A 1 92 ? -5.009 -9.726 18.492 1.00 80.44 92 TYR A C 1
ATOM 710 O O . TYR A 1 92 ? -4.819 -10.607 19.326 1.00 80.44 92 TYR A O 1
ATOM 718 N N . VAL A 1 93 ? -4.261 -8.622 18.461 1.00 79.25 93 VAL A N 1
ATOM 719 C CA . VAL A 1 93 ? -3.159 -8.398 19.415 1.00 79.25 93 VAL A CA 1
ATOM 720 C C . VAL A 1 93 ? -3.423 -7.173 20.280 1.00 79.25 93 VAL A C 1
ATOM 722 O O . VAL A 1 93 ? -3.425 -7.284 21.500 1.00 79.25 93 VAL A O 1
ATOM 725 N N . LEU A 1 94 ? -3.707 -6.020 19.670 1.00 72.25 94 LEU A N 1
ATOM 726 C CA . LEU A 1 94 ? -3.789 -4.748 20.399 1.00 72.25 94 LEU A CA 1
ATOM 727 C C . LEU A 1 94 ? -5.128 -4.531 21.111 1.00 72.25 94 LEU A C 1
ATOM 729 O O . LEU A 1 94 ? -5.149 -4.061 22.243 1.00 72.25 94 LEU A O 1
ATOM 733 N N . PHE A 1 95 ? -6.245 -4.870 20.463 1.00 70.75 95 PHE A N 1
ATOM 734 C CA . PHE A 1 95 ? -7.591 -4.649 21.011 1.00 70.75 95 PHE A CA 1
ATOM 735 C C . PHE A 1 95 ? -8.339 -5.954 21.313 1.00 70.75 95 PHE A C 1
ATOM 737 O O . PHE A 1 95 ? -9.562 -5.959 21.481 1.00 70.75 95 PHE A O 1
ATOM 744 N N . ARG A 1 96 ? -7.607 -7.072 21.413 1.00 67.25 96 ARG A N 1
ATOM 745 C CA . ARG A 1 96 ? -8.143 -8.375 21.815 1.00 67.25 96 ARG A CA 1
ATOM 746 C C . ARG A 1 96 ? -8.490 -8.334 23.304 1.00 67.25 96 ARG A C 1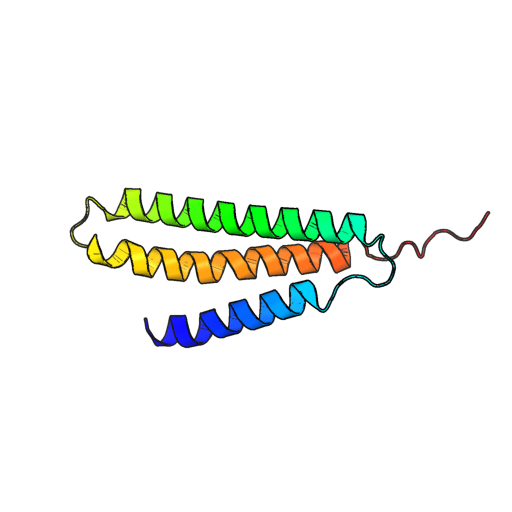
ATOM 748 O O . ARG A 1 96 ? -7.687 -8.706 24.140 1.00 67.25 96 ARG A O 1
ATOM 755 N N . ARG A 1 97 ? -9.711 -7.888 23.611 1.00 56.12 97 ARG A N 1
ATOM 756 C CA . ARG A 1 97 ? -10.389 -8.050 24.908 1.00 56.12 97 ARG A CA 1
ATOM 757 C C . ARG A 1 97 ? -9.628 -7.500 26.123 1.00 56.12 97 ARG A C 1
ATOM 759 O O . ARG A 1 97 ? -8.931 -8.216 26.829 1.00 56.12 97 ARG A O 1
ATOM 766 N N . SER A 1 98 ? -9.979 -6.277 26.513 1.00 50.62 98 SER A N 1
ATOM 767 C CA . SER A 1 98 ? -9.962 -5.856 27.925 1.00 50.62 98 SER A CA 1
ATOM 768 C C . SER A 1 98 ? -11.107 -6.545 28.706 1.00 50.62 98 SER A C 1
ATOM 770 O O . SER A 1 98 ? -11.928 -5.898 29.344 1.00 50.62 98 SER A O 1
ATOM 772 N N . THR A 1 99 ? -11.240 -7.870 28.571 1.00 51.91 99 THR A N 1
ATOM 773 C CA . THR A 1 99 ? -12.320 -8.681 29.176 1.00 51.91 99 THR A CA 1
ATOM 774 C C . THR A 1 99 ? -11.797 -9.572 30.312 1.00 51.91 99 THR A C 1
ATOM 776 O O . THR A 1 99 ? -12.560 -10.327 30.896 1.00 51.91 99 THR A O 1
ATOM 779 N N . GLU A 1 100 ? -10.520 -9.443 30.687 1.00 48.00 100 GLU A N 1
ATOM 780 C CA . GLU A 1 100 ? -9.907 -10.149 31.825 1.00 48.00 100 GLU A CA 1
ATOM 781 C C . GLU A 1 100 ? -9.431 -9.189 32.926 1.00 48.00 100 GLU A C 1
ATOM 783 O O . GLU A 1 100 ? -8.307 -9.262 33.415 1.00 48.00 100 GLU A O 1
ATOM 788 N N . ARG A 1 101 ? -10.298 -8.272 33.361 1.00 44.84 101 ARG A N 1
ATOM 789 C CA . ARG A 1 101 ? -10.243 -7.819 34.756 1.00 44.84 101 ARG A CA 1
ATOM 790 C C . ARG A 1 101 ? -11.641 -7.919 35.357 1.00 44.84 101 ARG A C 1
ATOM 792 O O . ARG A 1 101 ? -12.484 -7.076 35.039 1.00 44.84 101 ARG A O 1
ATOM 799 N N . PRO A 1 102 ? -11.914 -8.924 36.210 1.00 47.03 102 PRO A N 1
ATOM 800 C CA . PRO A 1 102 ? -12.983 -8.769 37.176 1.00 47.03 102 PRO A CA 1
ATOM 801 C C . PRO A 1 102 ? -12.643 -7.529 38.003 1.00 47.03 102 PRO A C 1
ATOM 803 O O . PRO A 1 102 ? -11.500 -7.354 38.429 1.00 47.03 102 PRO A O 1
ATOM 806 N N . ARG A 1 103 ? -13.622 -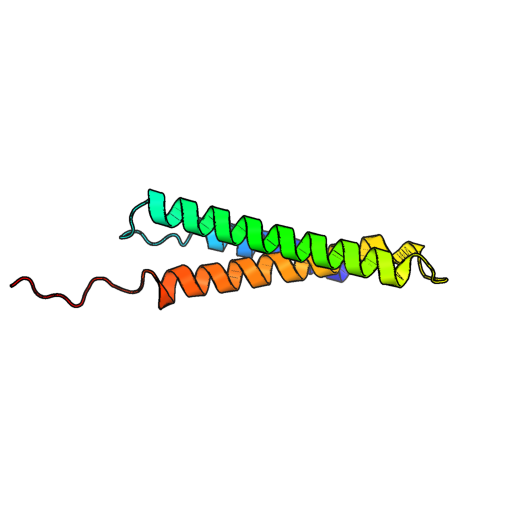6.639 38.162 1.00 55.50 103 ARG A N 1
ATOM 807 C CA . ARG A 1 103 ? -13.531 -5.520 39.100 1.00 55.50 103 ARG A CA 1
ATOM 808 C C . ARG A 1 103 ? -13.176 -6.089 40.477 1.00 55.50 103 ARG A C 1
ATOM 810 O O . ARG A 1 103 ? -13.923 -6.923 40.988 1.00 55.50 103 ARG A O 1
ATOM 817 N N . GLN A 1 104 ? -12.061 -5.640 41.035 1.00 49.00 104 GLN A N 1
ATOM 818 C CA . GLN A 1 104 ? -11.853 -5.548 42.475 1.00 49.00 104 GLN A CA 1
ATOM 819 C C . GLN A 1 104 ? -11.663 -4.072 42.792 1.00 49.00 104 GLN A C 1
ATOM 821 O O . GLN A 1 104 ? -10.949 -3.409 42.002 1.00 49.00 104 GLN A O 1
#

pLDDT: mean 84.74, std 12.49, range [44.84, 97.69]

Nearest PDB structures (foldseek):
  7zq9-assembly1_L2  TM=5.237E-01  e=4.734E+00  Chlamydomonas reinhardtii
  6jo6-assembly1_L  TM=4.961E-01  e=8.120E+00  Chlamydomonas reinhardtii

Sequence (104 aa):
MIVAFLILLPVVGVVGWAFFRFAPIHADRKAVLRFNLLSLTVALLLAVAWSVRTYLVMSPTVDSGWWPIISMLGALLIVPLVLGLAAILRNYVLFRRSTERPRQ

Foldseek 3Di:
DVVLCVPLVVLLVVLVCCLVVPADPPDDPVVSVVLLVVLQVVLVVVLVVLLVVLQVVQCVDPNNVCSVVVSVSVSSVSNSVSSVVSSCCRDPPVPPDPPPDDDD